Protein AF-A0A7T6Z058-F1 (afdb_monomer)

Sequence (99 aa):
MYSFRADQPTGNMCGYFMKYVAPGDPDLYAEYVQCLPVGHPLKLAEKTDDMPNCTECGRPFARKSNSQKYCTTCKYEVRRKQKAENERKRRTNTMDTPK

Secondary structure (DSSP, 8-state):
-----TT--SSS--HHIIIIITTT-HHHHHHHHHTSPTT-TTS--------PBPTTT--B---SSTT--S-HHHHHHHHHHHHHHHHHHHHHHTTSS--

Radius of gyration: 25.53 Å; Cα contacts (8 Å, |Δi|>4): 48; chains: 1; bounding box: 48×36×70 Å

Solvent-accessible surface area (backbone atoms only — not comparable to full-atom values): 6334 Å² total; per-residue (Å²): 136,86,79,77,66,89,84,62,68,90,61,100,64,60,66,62,46,64,73,60,45,35,80,75,34,61,65,61,39,50,56,54,41,67,75,48,60,93,81,33,85,83,37,62,67,76,80,70,80,75,54,47,55,14,80,88,78,59,48,68,38,87,67,92,46,94,84,58,56,53,41,75,70,58,41,53,53,53,51,50,52,52,50,53,51,51,53,50,52,52,60,54,56,62,72,74,57,86,128

Foldseek 3Di:
DDPPPPPDDPPDDDPCCVPPVCVVDVPVVVVVLVPDDDVDVSVPDPPPQPQAAAPPPRHGHRDPDPPDRHDPVVVVVVVVVVVVVVVVVVVVVVVVDDD

Organism: NCBI:txid2743000

Mean predicted aligned error: 14.32 Å

Structure (mmCIF, N/CA/C/O backbone):
data_AF-A0A7T6Z058-F1
#
_entry.id   AF-A0A7T6Z058-F1
#
loop_
_atom_site.group_PDB
_atom_site.id
_atom_site.type_symbol
_atom_site.label_atom_id
_atom_site.label_alt_id
_atom_site.label_comp_id
_atom_site.label_asym_id
_atom_site.label_entity_id
_atom_site.label_seq_id
_atom_site.pdbx_PDB_ins_code
_atom_site.Cartn_x
_atom_site.Cartn_y
_atom_site.Cartn_z
_atom_site.occupancy
_atom_site.B_iso_or_equiv
_atom_site.auth_seq_id
_atom_site.auth_comp_id
_atom_site.auth_asym_id
_atom_site.auth_atom_id
_atom_site.pdbx_PDB_model_num
ATOM 1 N N . MET A 1 1 ? 23.845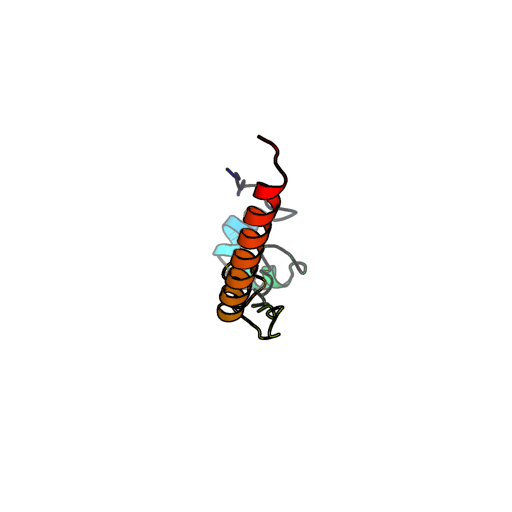 9.038 5.971 1.00 38.38 1 MET A N 1
ATOM 2 C CA . MET A 1 1 ? 24.434 9.298 4.643 1.00 38.38 1 MET A CA 1
ATOM 3 C C . MET A 1 1 ? 24.993 7.964 4.158 1.00 38.38 1 MET A C 1
ATOM 5 O O . MET A 1 1 ? 26.075 7.581 4.573 1.00 38.38 1 MET A O 1
ATOM 9 N N . TYR A 1 2 ? 24.178 7.161 3.468 1.00 36.69 2 TYR A N 1
ATOM 10 C CA . TYR A 1 2 ? 24.591 5.825 3.023 1.00 36.69 2 TYR A CA 1
ATOM 11 C C . TYR A 1 2 ? 25.449 5.986 1.769 1.00 36.69 2 TYR A C 1
ATOM 13 O O . TYR A 1 2 ? 24.926 6.242 0.687 1.00 36.69 2 TYR A O 1
ATOM 21 N N . SER A 1 3 ? 26.767 5.892 1.932 1.00 38.28 3 SER A N 1
ATOM 22 C CA . SER A 1 3 ? 27.702 5.811 0.814 1.00 38.28 3 SER A CA 1
ATOM 23 C C . SER A 1 3 ? 27.543 4.445 0.152 1.00 38.28 3 SER A C 1
ATOM 25 O O . SER A 1 3 ? 28.180 3.473 0.554 1.00 38.28 3 SER A O 1
ATOM 27 N N . PHE A 1 4 ? 26.667 4.365 -0.849 1.00 41.12 4 PHE A N 1
ATOM 28 C CA . PHE A 1 4 ? 26.677 3.272 -1.813 1.00 41.12 4 PHE A CA 1
ATOM 29 C C . PHE A 1 4 ? 27.999 3.360 -2.575 1.00 41.12 4 PHE A C 1
ATOM 31 O O . PHE A 1 4 ? 28.148 4.159 -3.496 1.00 41.12 4 PHE A O 1
ATOM 38 N N . ARG A 1 5 ? 28.993 2.584 -2.141 1.00 43.88 5 ARG A N 1
ATOM 39 C CA . ARG A 1 5 ? 30.207 2.355 -2.922 1.00 43.88 5 ARG A CA 1
ATOM 40 C C . ARG A 1 5 ? 29.790 1.582 -4.169 1.00 43.88 5 ARG A C 1
ATOM 42 O O . ARG A 1 5 ? 29.657 0.365 -4.121 1.00 43.88 5 ARG A O 1
ATOM 49 N N . ALA A 1 6 ? 29.557 2.303 -5.260 1.00 46.62 6 ALA A N 1
ATOM 50 C CA . ALA A 1 6 ? 29.241 1.745 -6.573 1.00 46.62 6 ALA A CA 1
ATOM 51 C C . ALA A 1 6 ? 30.414 0.949 -7.194 1.00 46.62 6 ALA A C 1
ATOM 53 O O . ALA A 1 6 ? 30.275 0.417 -8.289 1.00 46.62 6 ALA A O 1
ATOM 54 N N . ASP A 1 7 ? 31.542 0.829 -6.482 1.00 51.59 7 ASP A N 1
ATOM 55 C CA . ASP A 1 7 ? 32.793 0.260 -6.992 1.00 51.59 7 ASP A CA 1
ATOM 56 C C . ASP A 1 7 ? 33.066 -1.182 -6.530 1.00 51.59 7 ASP A C 1
ATOM 58 O O . ASP A 1 7 ? 34.091 -1.759 -6.887 1.00 51.59 7 ASP A O 1
ATOM 62 N N . GLN A 1 8 ? 32.187 -1.785 -5.723 1.00 49.69 8 GLN A N 1
ATOM 63 C CA . GLN A 1 8 ? 32.327 -3.186 -5.313 1.00 49.69 8 GLN A CA 1
ATOM 64 C C . GLN A 1 8 ? 31.102 -3.984 -5.759 1.00 49.69 8 GLN A C 1
ATOM 66 O O . GLN A 1 8 ? 30.064 -3.921 -5.092 1.00 49.69 8 GLN A O 1
ATOM 71 N N . PRO A 1 9 ? 31.185 -4.740 -6.870 1.00 52.66 9 PRO A N 1
ATOM 72 C CA . PRO A 1 9 ? 30.154 -5.716 -7.166 1.00 52.66 9 PRO A CA 1
ATOM 73 C C . PRO A 1 9 ? 30.078 -6.715 -6.008 1.00 52.66 9 PRO A C 1
ATOM 75 O O . PRO A 1 9 ? 31.083 -7.250 -5.540 1.00 52.66 9 PRO A O 1
ATOM 78 N N . THR A 1 10 ? 28.869 -6.927 -5.507 1.00 50.03 10 THR A N 1
ATOM 79 C CA . THR A 1 10 ? 28.578 -7.936 -4.495 1.00 50.03 10 THR A CA 1
ATOM 80 C C . THR A 1 10 ? 28.744 -9.319 -5.135 1.00 50.03 10 THR A C 1
ATOM 82 O O . THR A 1 10 ? 27.892 -9.771 -5.888 1.00 50.03 10 THR A O 1
ATOM 85 N N . GLY A 1 11 ? 29.874 -9.984 -4.873 1.00 55.50 11 GLY A N 1
ATOM 86 C CA . GLY A 1 11 ? 30.206 -11.285 -5.473 1.00 55.50 11 GLY A CA 1
ATOM 87 C C . GLY A 1 11 ? 30.862 -11.185 -6.860 1.00 55.50 11 GLY A C 1
ATOM 88 O O . GLY A 1 11 ? 31.004 -10.096 -7.405 1.00 55.50 11 GLY A O 1
ATOM 89 N N . ASN A 1 12 ? 31.309 -12.331 -7.391 1.00 63.50 12 ASN A N 1
ATOM 90 C CA . ASN A 1 12 ? 32.174 -12.546 -8.571 1.00 63.50 12 ASN A CA 1
ATOM 91 C C . ASN A 1 12 ? 31.675 -11.951 -9.913 1.00 63.50 12 ASN A C 1
ATOM 93 O O . ASN A 1 12 ? 31.516 -12.672 -10.897 1.00 63.50 12 ASN A O 1
ATOM 97 N N . MET A 1 13 ? 31.443 -10.646 -10.000 1.00 66.44 13 MET A N 1
ATOM 98 C CA . MET A 1 13 ? 31.085 -9.979 -11.250 1.00 66.44 13 MET A CA 1
ATOM 99 C C . MET A 1 13 ? 32.357 -9.459 -11.915 1.00 66.44 13 MET A C 1
ATOM 101 O O . MET A 1 13 ? 33.115 -8.682 -11.332 1.00 66.44 13 MET A O 1
ATOM 105 N N . CYS A 1 14 ? 32.595 -9.871 -13.156 1.00 76.06 14 CYS A N 1
ATOM 106 C CA . CYS A 1 14 ? 33.722 -9.380 -13.936 1.00 76.06 14 CYS A CA 1
ATOM 107 C C . CYS A 1 14 ? 33.495 -7.908 -14.321 1.00 76.06 14 CYS A C 1
ATOM 109 O O . CYS A 1 14 ? 32.615 -7.594 -15.123 1.00 76.06 14 CYS A O 1
ATOM 111 N N . GLY A 1 15 ? 34.304 -6.993 -13.779 1.00 79.12 15 GLY A N 1
ATOM 112 C CA . GLY A 1 15 ? 34.187 -5.557 -14.069 1.00 79.12 15 GLY A CA 1
ATOM 113 C C . GLY A 1 15 ? 34.382 -5.211 -15.551 1.00 79.12 15 GLY A C 1
ATOM 114 O O . GLY A 1 15 ? 33.753 -4.283 -16.055 1.00 79.12 15 GLY A O 1
ATOM 115 N N . TYR A 1 16 ? 35.196 -5.991 -16.273 1.00 83.31 16 TYR A N 1
ATOM 116 C CA . TYR A 1 16 ? 35.368 -5.837 -17.720 1.00 83.31 16 TYR A CA 1
ATOM 117 C C . TYR A 1 16 ? 34.067 -6.123 -18.481 1.00 83.31 16 TYR A C 1
ATOM 119 O O . TYR A 1 16 ? 33.662 -5.322 -19.323 1.00 83.31 16 TYR A O 1
ATOM 127 N N . PHE A 1 17 ? 33.381 -7.217 -18.135 1.00 84.75 17 PHE A N 1
ATOM 128 C CA . PHE A 1 17 ? 32.110 -7.597 -18.751 1.00 84.75 17 PHE A CA 1
ATOM 129 C C . PHE A 1 17 ? 31.066 -6.484 -18.602 1.00 84.75 17 PHE A C 1
ATOM 131 O O . PHE A 1 17 ? 30.493 -6.042 -19.593 1.00 84.75 17 PHE A O 1
ATOM 138 N N . MET A 1 18 ? 30.896 -5.950 -17.390 1.00 83.25 18 MET A N 1
ATOM 139 C CA . MET A 1 18 ? 29.907 -4.897 -17.129 1.00 83.25 18 MET A CA 1
ATOM 140 C C . MET A 1 18 ? 30.225 -3.566 -17.818 1.00 83.25 18 MET A C 1
ATOM 142 O O . MET A 1 18 ? 29.311 -2.859 -18.232 1.00 83.25 18 MET A O 1
ATOM 146 N N . LYS A 1 19 ? 31.508 -3.209 -17.944 1.00 83.88 19 LYS A N 1
ATOM 147 C CA . LYS A 1 19 ? 31.914 -1.908 -18.491 1.00 83.88 19 LYS A CA 1
ATOM 148 C C . LYS A 1 19 ? 32.007 -1.885 -20.016 1.00 83.88 19 LYS A C 1
ATOM 150 O O . LYS A 1 19 ? 31.754 -0.839 -20.606 1.00 83.88 19 LYS A O 1
ATOM 155 N N . TYR A 1 20 ? 32.394 -2.996 -20.640 1.00 86.19 20 TYR A N 1
ATOM 156 C CA . TYR A 1 20 ? 32.741 -3.022 -22.065 1.00 86.19 20 TYR A CA 1
ATOM 157 C C . TYR A 1 20 ? 31.887 -3.977 -22.897 1.00 86.19 20 TYR A C 1
ATOM 159 O O . TYR A 1 20 ? 31.640 -3.683 -24.061 1.00 86.19 20 TYR A O 1
ATOM 167 N N . VAL A 1 21 ? 31.429 -5.094 -22.326 1.00 86.31 21 VAL A N 1
ATOM 168 C CA . VAL A 1 21 ? 30.708 -6.132 -23.081 1.00 86.31 21 VAL A CA 1
ATOM 169 C C . VAL A 1 21 ? 29.198 -5.916 -22.994 1.00 86.31 21 VAL A C 1
ATOM 171 O O . VAL A 1 21 ? 28.534 -5.852 -24.021 1.00 86.31 21 VAL A O 1
ATOM 174 N N . ALA A 1 22 ? 28.665 -5.705 -21.789 1.00 82.19 22 ALA A N 1
ATOM 175 C CA . ALA A 1 22 ? 27.230 -5.519 -21.569 1.00 82.19 22 ALA A CA 1
ATOM 176 C C . ALA A 1 22 ? 26.608 -4.335 -22.350 1.00 82.19 22 ALA A C 1
ATOM 178 O O . ALA A 1 22 ? 25.501 -4.493 -22.854 1.00 82.19 22 ALA A O 1
ATOM 179 N N . PRO A 1 23 ? 27.272 -3.169 -22.517 1.00 81.44 23 PRO A N 1
ATOM 180 C CA . PRO A 1 23 ? 26.727 -2.089 -23.348 1.00 81.44 23 PRO A CA 1
ATOM 181 C C . PRO A 1 23 ? 26.803 -2.363 -24.856 1.00 81.44 23 PRO A C 1
ATOM 183 O O . PRO A 1 23 ? 26.060 -1.751 -25.618 1.00 81.44 23 PRO A O 1
ATOM 186 N N . GLY A 1 24 ? 27.736 -3.218 -25.287 1.00 86.81 24 GLY A N 1
ATOM 187 C CA . GLY A 1 24 ? 27.947 -3.550 -26.697 1.00 86.81 24 GLY A CA 1
ATOM 188 C C . GLY A 1 24 ? 26.982 -4.613 -27.217 1.00 86.81 24 GLY A C 1
ATOM 189 O O . GLY A 1 24 ? 26.706 -4.636 -28.412 1.00 86.81 24 GLY A O 1
ATOM 190 N N . ASP A 1 25 ? 26.457 -5.450 -26.321 1.00 85.25 25 ASP A N 1
ATOM 191 C CA . ASP A 1 25 ? 25.515 -6.518 -26.644 1.00 85.25 25 ASP A CA 1
ATOM 192 C C . ASP A 1 25 ? 24.403 -6.605 -25.576 1.00 85.25 25 ASP A C 1
ATOM 194 O O . ASP A 1 25 ? 24.566 -7.251 -24.530 1.00 85.25 25 ASP A O 1
ATOM 198 N N . PRO A 1 26 ? 23.275 -5.908 -25.804 1.00 82.19 26 PRO A N 1
ATOM 199 C CA . PRO A 1 26 ? 22.145 -5.899 -24.880 1.00 82.19 26 PRO A CA 1
ATOM 200 C C . PRO A 1 26 ? 21.471 -7.266 -24.719 1.00 82.19 26 PRO A C 1
ATOM 202 O O . PRO A 1 26 ? 20.958 -7.562 -23.636 1.00 82.19 26 PRO A O 1
ATOM 205 N N . ASP A 1 27 ? 21.481 -8.094 -25.765 1.00 86.06 27 ASP A N 1
ATOM 206 C CA . ASP A 1 27 ? 20.842 -9.411 -25.760 1.00 86.06 27 ASP A CA 1
ATOM 207 C C . ASP A 1 27 ? 21.648 -10.379 -24.886 1.00 86.06 27 ASP A C 1
ATOM 209 O O . ASP A 1 27 ? 21.092 -11.034 -23.999 1.00 86.06 27 ASP A O 1
ATOM 213 N N . LEU A 1 28 ? 22.980 -10.356 -25.016 1.00 84.69 28 LEU A N 1
ATOM 214 C CA . LEU A 1 28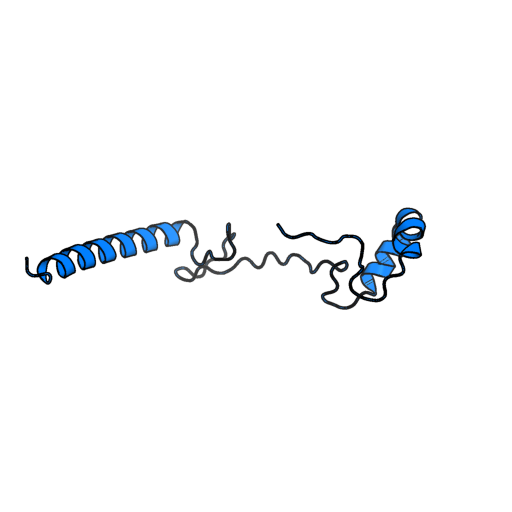 ? 23.889 -11.095 -24.138 1.00 84.69 28 LEU A CA 1
ATOM 215 C C . LEU A 1 28 ? 23.724 -10.687 -22.665 1.00 84.69 28 LEU A C 1
ATOM 217 O O . LEU A 1 28 ? 23.761 -11.533 -21.769 1.00 84.69 28 LEU A O 1
ATOM 221 N N . TYR A 1 29 ? 23.531 -9.394 -22.388 1.00 83.19 29 TYR A N 1
ATOM 222 C CA . TYR A 1 29 ? 23.264 -8.919 -21.029 1.00 83.19 29 TYR A CA 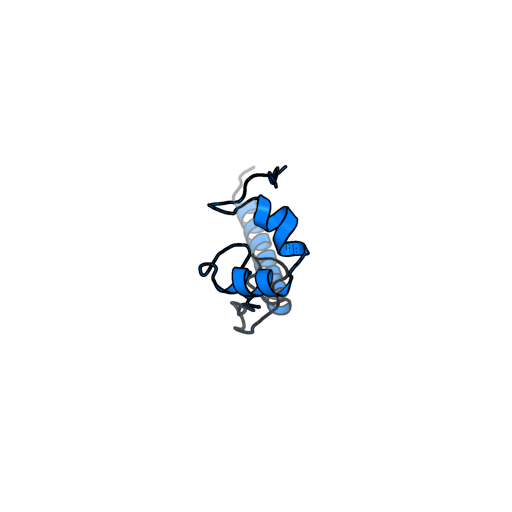1
ATOM 223 C C . TYR A 1 29 ? 21.918 -9.434 -20.492 1.00 83.19 29 TYR A C 1
ATOM 225 O O . TYR A 1 29 ? 21.830 -9.814 -19.321 1.00 83.19 29 TYR A O 1
ATOM 233 N N . ALA A 1 30 ? 20.879 -9.496 -21.328 1.00 83.69 30 ALA A N 1
ATOM 234 C CA . ALA A 1 30 ? 19.574 -10.025 -20.939 1.00 83.69 30 ALA A CA 1
ATOM 235 C C . ALA A 1 30 ? 19.633 -11.525 -20.602 1.00 83.69 30 ALA A C 1
ATOM 237 O O . ALA A 1 30 ? 19.119 -11.932 -19.556 1.00 83.69 30 ALA A O 1
ATOM 238 N N . GLU A 1 31 ? 20.300 -12.336 -21.428 1.00 83.69 31 GLU A N 1
ATOM 239 C CA . GLU A 1 31 ? 20.547 -13.760 -21.151 1.00 83.69 31 GLU A CA 1
ATOM 240 C C . GLU A 1 31 ? 21.349 -13.949 -19.859 1.00 83.69 31 GLU A C 1
ATOM 242 O O . GLU A 1 31 ? 20.972 -14.733 -18.983 1.00 83.69 31 GLU A O 1
ATOM 247 N N . TYR A 1 32 ? 22.414 -13.162 -19.690 1.00 82.38 32 TYR A N 1
ATOM 248 C CA . TYR A 1 32 ? 23.231 -13.169 -18.483 1.00 82.38 32 TYR A CA 1
ATOM 249 C C . TYR A 1 32 ? 22.391 -12.924 -17.221 1.00 82.38 32 TYR A C 1
ATOM 251 O O . TYR A 1 32 ? 22.528 -13.654 -16.238 1.00 82.38 32 TYR A O 1
ATOM 259 N N . VAL A 1 33 ? 21.477 -11.946 -17.247 1.00 82.25 33 VAL A N 1
ATOM 260 C CA . VAL A 1 33 ? 20.580 -11.643 -16.119 1.00 82.25 33 VAL A CA 1
ATOM 261 C C . VAL A 1 33 ? 19.616 -12.797 -15.811 1.00 82.25 33 VAL A C 1
ATOM 263 O O . VAL A 1 33 ? 19.312 -13.042 -14.640 1.00 82.25 33 VAL A O 1
ATOM 266 N N . GLN A 1 34 ? 19.169 -13.555 -16.816 1.00 80.56 34 GLN A N 1
ATOM 267 C CA . GLN A 1 34 ? 18.279 -14.706 -16.622 1.00 80.56 34 GLN A CA 1
ATOM 268 C C . GLN A 1 34 ? 18.968 -15.868 -15.898 1.00 80.56 34 GLN A C 1
ATOM 270 O O . GLN A 1 34 ? 18.339 -16.516 -15.055 1.00 80.56 34 GLN A O 1
ATOM 275 N N . CYS A 1 35 ? 20.257 -16.098 -16.151 1.00 79.06 35 CYS A N 1
ATOM 276 C CA . CYS A 1 35 ? 21.039 -17.142 -15.485 1.00 79.06 35 CYS A CA 1
ATOM 277 C C . CYS A 1 35 ? 21.394 -16.823 -14.020 1.00 79.06 35 CYS A C 1
ATOM 279 O O . CYS A 1 35 ? 21.868 -17.706 -13.304 1.00 79.06 35 CYS A O 1
ATOM 281 N N . LEU A 1 36 ? 21.167 -15.593 -13.541 1.00 76.38 36 LEU A N 1
ATOM 282 C CA . LEU A 1 36 ? 21.488 -15.215 -12.162 1.00 76.38 36 LEU A CA 1
ATOM 283 C C . LEU A 1 36 ? 20.583 -15.943 -11.141 1.00 76.38 36 LEU A C 1
ATOM 285 O O . LEU A 1 36 ? 19.419 -16.247 -11.440 1.00 76.38 36 LEU A O 1
ATOM 289 N N . PRO A 1 37 ? 21.073 -16.211 -9.915 1.00 71.56 37 PRO A N 1
ATOM 290 C CA . PRO A 1 37 ? 20.274 -16.843 -8.867 1.00 71.56 37 PRO A CA 1
ATOM 291 C C . PRO A 1 37 ? 19.001 -16.057 -8.528 1.00 71.56 37 PRO A C 1
ATOM 293 O O . PRO A 1 37 ? 18.947 -14.832 -8.663 1.00 71.56 37 PRO A O 1
ATOM 296 N N . VAL A 1 38 ? 17.973 -16.757 -8.042 1.00 69.81 38 VAL A N 1
ATOM 297 C CA . VAL A 1 38 ? 16.751 -16.116 -7.532 1.00 69.81 38 VAL A CA 1
ATOM 298 C C . VAL A 1 38 ? 17.119 -15.232 -6.335 1.00 69.81 38 VAL A C 1
ATOM 300 O O . VAL A 1 38 ? 17.778 -15.690 -5.404 1.00 69.81 38 VAL A O 1
ATOM 303 N N . GLY A 1 39 ? 16.724 -13.957 -6.381 1.00 66.00 39 GLY A N 1
ATOM 304 C CA . GLY A 1 39 ? 17.105 -12.950 -5.383 1.00 66.00 39 GLY A CA 1
ATOM 305 C C . GLY A 1 39 ? 18.391 -12.177 -5.703 1.00 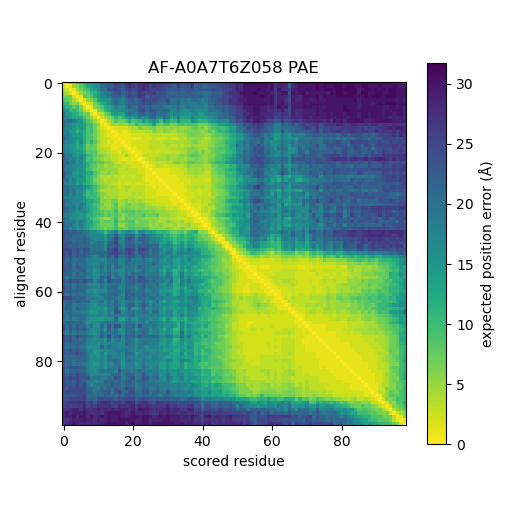66.00 39 GLY A C 1
ATOM 306 O O . GLY A 1 39 ? 18.811 -11.350 -4.895 1.00 66.00 39 GLY A O 1
ATOM 307 N N . HIS A 1 40 ? 19.018 -12.401 -6.866 1.00 72.69 40 HIS A N 1
ATOM 308 C CA . HIS A 1 40 ? 20.152 -11.590 -7.304 1.00 72.69 40 HIS A CA 1
ATOM 309 C C . HIS A 1 40 ? 19.715 -10.135 -7.586 1.00 72.69 40 HIS A C 1
ATOM 311 O O . HIS A 1 40 ? 18.732 -9.941 -8.297 1.00 72.69 40 HIS A O 1
ATOM 317 N N . PRO A 1 41 ? 20.451 -9.099 -7.133 1.00 70.56 41 PRO A N 1
ATOM 318 C CA . PRO A 1 41 ? 20.043 -7.694 -7.277 1.00 70.56 41 PRO A CA 1
ATOM 319 C C . PRO A 1 41 ? 19.712 -7.246 -8.710 1.00 70.56 41 PRO A C 1
ATOM 321 O O . PRO A 1 41 ? 18.810 -6.438 -8.908 1.00 70.56 41 PRO A O 1
ATOM 324 N N . LEU A 1 42 ? 20.437 -7.771 -9.707 1.00 75.31 42 LEU A N 1
ATOM 325 C CA . LEU A 1 42 ? 20.189 -7.496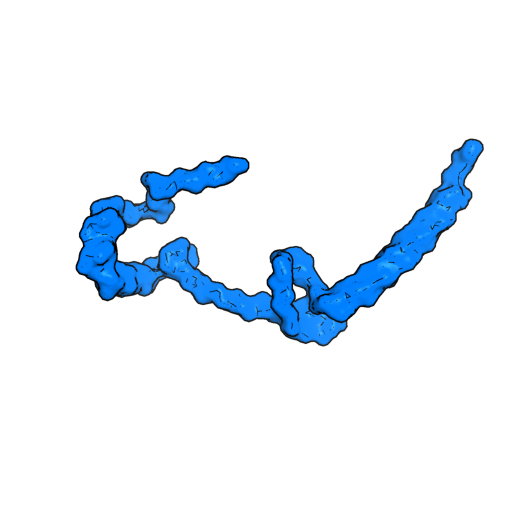 -11.134 1.00 75.31 42 LEU A CA 1
ATOM 326 C C . LEU A 1 42 ? 19.017 -8.291 -11.719 1.00 75.31 42 LEU A C 1
ATOM 328 O O . LEU A 1 42 ? 18.403 -7.855 -12.688 1.00 75.31 42 LEU A O 1
ATOM 332 N N . LYS A 1 43 ? 18.688 -9.440 -11.128 1.00 70.94 43 LYS A N 1
ATOM 333 C CA . LYS A 1 43 ? 17.502 -10.220 -11.469 1.00 70.94 43 LYS A CA 1
ATOM 334 C C . LYS A 1 43 ? 16.381 -9.679 -10.600 1.00 70.94 43 LYS A C 1
ATOM 336 O O . LYS A 1 43 ? 15.984 -10.311 -9.624 1.00 70.94 43 LYS A O 1
ATOM 341 N N . LEU A 1 44 ? 16.006 -8.429 -10.890 1.00 61.19 44 LEU A N 1
ATOM 342 C CA . LEU A 1 44 ? 15.015 -7.666 -10.146 1.00 61.19 44 LEU A CA 1
ATOM 343 C C . LEU A 1 44 ? 13.816 -8.581 -9.932 1.00 61.19 44 LEU A C 1
ATOM 345 O O . LEU A 1 44 ? 13.124 -8.916 -10.892 1.00 61.19 44 LEU A O 1
ATOM 349 N N . ALA A 1 45 ? 13.643 -9.023 -8.682 1.00 54.47 45 ALA A N 1
ATOM 350 C CA . ALA A 1 45 ? 12.435 -9.689 -8.250 1.00 54.47 45 ALA A CA 1
ATOM 351 C C . ALA A 1 45 ? 11.301 -8.844 -8.805 1.00 54.47 45 ALA A C 1
ATOM 353 O O . ALA A 1 45 ? 11.294 -7.626 -8.576 1.00 54.47 45 ALA A O 1
ATOM 354 N N . GLU A 1 46 ? 10.442 -9.472 -9.612 1.00 55.59 46 GLU A N 1
ATOM 355 C CA . GLU A 1 46 ? 9.169 -8.900 -10.014 1.00 55.59 46 GLU A CA 1
ATOM 356 C C . GLU A 1 46 ? 8.683 -8.110 -8.808 1.00 55.59 46 GLU A C 1
ATOM 358 O O . GLU A 1 46 ? 8.606 -8.666 -7.708 1.00 55.59 46 GLU A O 1
ATOM 363 N N . LYS A 1 47 ? 8.534 -6.787 -8.952 1.00 53.25 47 LYS A N 1
ATOM 364 C CA . LYS A 1 47 ? 7.895 -5.993 -7.910 1.00 53.25 47 LYS A CA 1
ATOM 365 C C . LYS A 1 47 ? 6.483 -6.533 -7.883 1.00 53.25 47 LYS A C 1
ATOM 367 O O . LYS A 1 47 ? 5.629 -6.063 -8.626 1.00 53.25 47 LYS A O 1
ATOM 372 N N . THR A 1 48 ? 6.286 -7.595 -7.119 1.00 51.19 48 THR A N 1
ATOM 373 C CA . THR A 1 48 ? 4.988 -8.106 -6.793 1.00 51.19 48 THR A CA 1
ATOM 374 C C . THR A 1 48 ? 4.349 -6.922 -6.112 1.00 51.19 48 THR A C 1
ATOM 376 O O . THR A 1 48 ? 4.793 -6.442 -5.064 1.00 51.19 48 THR A O 1
ATOM 379 N N . ASP A 1 49 ? 3.377 -6.343 -6.807 1.00 60.28 49 ASP A N 1
ATOM 380 C CA . ASP A 1 49 ? 2.407 -5.441 -6.228 1.00 60.28 49 ASP A CA 1
ATOM 381 C C . ASP A 1 49 ? 1.622 -6.270 -5.204 1.00 60.28 49 ASP A C 1
ATOM 383 O O . ASP A 1 49 ? 0.461 -6.618 -5.408 1.00 60.28 49 ASP A O 1
ATOM 387 N N . ASP A 1 50 ? 2.292 -6.649 -4.110 1.00 67.94 50 ASP A N 1
ATOM 388 C CA . ASP A 1 50 ? 1.753 -7.372 -2.974 1.00 67.94 50 ASP A CA 1
ATOM 389 C C . ASP A 1 50 ? 0.871 -6.384 -2.235 1.00 67.94 50 ASP A C 1
ATOM 391 O O . ASP A 1 50 ? 1.229 -5.776 -1.219 1.00 67.94 50 ASP A O 1
ATOM 395 N N . MET A 1 51 ? -0.286 -6.156 -2.841 1.00 78.00 51 MET A N 1
ATOM 396 C CA . MET A 1 51 ? -1.314 -5.280 -2.355 1.00 78.00 51 MET A CA 1
ATOM 397 C C . MET A 1 51 ? -1.821 -5.911 -1.065 1.00 78.00 51 MET A C 1
ATOM 399 O O . MET A 1 51 ? -2.507 -6.933 -1.104 1.00 78.00 51 MET A O 1
ATOM 403 N N . PRO A 1 52 ? -1.468 -5.371 0.106 1.00 84.88 52 PRO A N 1
ATOM 404 C CA . PRO A 1 52 ? -1.890 -5.989 1.343 1.00 84.88 52 PRO A CA 1
ATOM 405 C C . PRO A 1 52 ? -3.388 -5.865 1.551 1.00 84.88 52 PRO A C 1
ATOM 407 O O . PRO A 1 52 ? -4.028 -4.895 1.138 1.00 84.88 52 PRO A O 1
ATOM 410 N N . ASN A 1 53 ? -3.912 -6.774 2.355 1.00 91.25 53 ASN A N 1
ATOM 411 C CA . ASN A 1 53 ? -5.284 -6.689 2.811 1.00 91.25 53 ASN A CA 1
ATOM 412 C C . ASN A 1 53 ? -5.368 -5.779 4.043 1.00 91.25 53 ASN A C 1
ATOM 414 O O . ASN A 1 53 ? -4.513 -5.807 4.933 1.00 91.25 53 ASN A O 1
ATOM 418 N N . CYS A 1 54 ? -6.403 -4.943 4.099 1.00 93.00 54 CYS A N 1
ATOM 419 C CA . CYS A 1 54 ? -6.697 -4.132 5.272 1.00 93.00 54 CYS A CA 1
ATOM 420 C C . CYS A 1 54 ? -7.094 -5.026 6.449 1.00 93.00 54 CYS A C 1
ATOM 422 O O . CYS A 1 54 ? -7.951 -5.889 6.303 1.00 93.00 54 CYS A O 1
ATOM 424 N N . THR A 1 55 ? -6.547 -4.774 7.637 1.00 93.19 55 THR A N 1
ATOM 425 C CA . THR A 1 55 ? -6.849 -5.589 8.827 1.00 93.19 55 THR A CA 1
ATOM 426 C C . THR A 1 55 ? -8.281 -5.437 9.355 1.00 93.19 55 THR A C 1
ATOM 428 O O . THR A 1 55 ? -8.744 -6.318 10.063 1.00 93.19 55 THR A O 1
ATOM 431 N N . GLU A 1 56 ? -8.982 -4.345 9.027 1.00 93.38 56 GLU A N 1
ATOM 432 C CA . GLU A 1 56 ? -10.371 -4.110 9.469 1.00 93.38 56 GLU A CA 1
ATOM 433 C C . GLU A 1 56 ? -11.390 -4.689 8.484 1.00 93.38 56 GLU A C 1
ATOM 435 O O . GLU A 1 56 ? -12.322 -5.377 8.880 1.00 93.38 56 GLU A O 1
ATOM 440 N N . CYS A 1 57 ? -11.227 -4.402 7.187 1.00 93.25 57 CYS A N 1
ATOM 441 C CA . CYS A 1 57 ? -12.219 -4.755 6.168 1.00 93.25 57 CYS A CA 1
ATOM 442 C C . CYS A 1 57 ? -11.768 -5.851 5.195 1.00 93.25 57 CYS A C 1
ATOM 444 O O . CYS A 1 57 ? -12.525 -6.205 4.295 1.00 93.25 57 CYS A O 1
ATOM 446 N N . GLY A 1 58 ? -10.532 -6.344 5.309 1.00 91.12 58 GLY A N 1
ATOM 447 C CA . GLY A 1 58 ? -9.976 -7.406 4.465 1.00 91.12 58 GLY A CA 1
ATOM 448 C C . GLY A 1 58 ? -9.677 -7.007 3.017 1.00 91.12 58 GLY A C 1
ATOM 449 O O . GLY A 1 58 ? -9.106 -7.801 2.279 1.00 91.12 58 GLY A O 1
ATOM 450 N N . ARG A 1 59 ? -10.034 -5.790 2.586 1.00 90.12 59 ARG A N 1
ATOM 451 C CA . ARG A 1 59 ? -9.878 -5.363 1.187 1.00 90.12 59 ARG A CA 1
ATOM 452 C C . ARG A 1 59 ? -8.412 -5.080 0.840 1.00 90.12 59 ARG A C 1
ATOM 454 O O . ARG A 1 59 ? -7.748 -4.415 1.645 1.00 90.12 59 ARG A O 1
ATOM 461 N N . PRO A 1 60 ? -7.927 -5.505 -0.340 1.00 89.75 60 PRO A N 1
ATOM 462 C CA . PRO A 1 60 ? -6.600 -5.137 -0.814 1.00 89.75 60 PRO A CA 1
ATOM 463 C C . PRO A 1 60 ? -6.518 -3.620 -1.039 1.00 89.75 60 PRO A C 1
ATOM 465 O O . PRO A 1 60 ? -7.476 -3.005 -1.51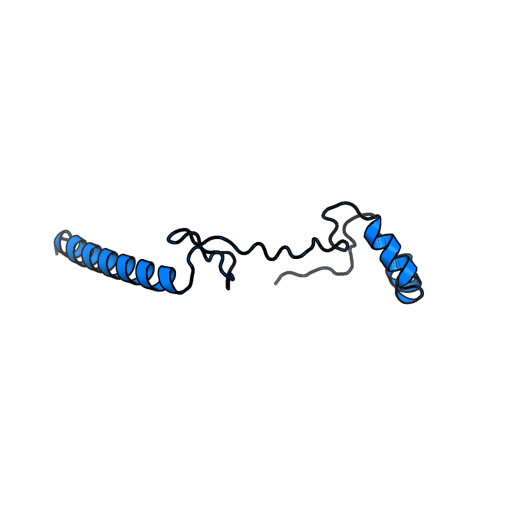5 1.00 89.75 60 PRO A O 1
ATOM 468 N N . PHE A 1 61 ? -5.402 -2.989 -0.670 1.00 88.62 61 PHE A N 1
ATOM 469 C CA . PHE A 1 61 ? -5.208 -1.547 -0.860 1.00 88.62 61 PHE A CA 1
ATOM 470 C C . PHE A 1 61 ? -3.753 -1.165 -1.153 1.00 88.62 61 PHE A C 1
ATOM 472 O O . PHE A 1 61 ? -2.825 -1.755 -0.609 1.00 88.62 61 PHE A O 1
ATOM 479 N N . ALA A 1 62 ? -3.553 -0.094 -1.928 1.00 87.12 62 ALA A N 1
ATOM 480 C CA . ALA A 1 62 ? -2.223 0.457 -2.198 1.00 87.12 62 ALA A CA 1
ATOM 481 C C . ALA A 1 62 ? -1.609 1.088 -0.944 1.00 87.12 62 ALA A C 1
ATOM 483 O O . ALA A 1 62 ? -2.100 2.103 -0.430 1.00 87.12 62 ALA A O 1
ATOM 484 N N . ARG A 1 63 ? -0.518 0.487 -0.443 1.00 84.88 63 ARG A N 1
ATOM 485 C CA . ARG A 1 63 ? 0.288 1.070 0.637 1.00 84.88 63 ARG A CA 1
ATOM 486 C C . ARG A 1 63 ? 0.961 2.338 0.117 1.00 84.88 63 ARG A C 1
ATOM 488 O O . ARG A 1 63 ? 1.708 2.287 -0.849 1.00 84.88 63 ARG A O 1
ATOM 495 N N . LYS A 1 64 ? 0.767 3.467 0.807 1.00 85.62 64 LYS A N 1
ATOM 496 C CA . LYS A 1 64 ? 1.626 4.653 0.620 1.00 85.62 64 LYS A CA 1
ATOM 497 C C . LYS A 1 64 ? 2.930 4.546 1.415 1.00 85.62 64 LYS A C 1
ATOM 499 O O . LYS A 1 64 ? 3.896 5.233 1.111 1.00 85.62 64 LYS A O 1
ATOM 504 N N . SER A 1 65 ? 2.941 3.715 2.459 1.00 84.38 65 SER A N 1
ATOM 505 C CA . SER A 1 65 ? 4.108 3.425 3.290 1.00 84.38 65 SER A CA 1
ATOM 506 C C . SER A 1 65 ? 4.107 1.962 3.726 1.00 84.38 65 SER A C 1
ATOM 508 O O . SER A 1 65 ? 3.047 1.382 3.970 1.00 84.38 65 SER A O 1
ATOM 510 N N . ASN A 1 66 ? 5.293 1.381 3.918 1.00 85.00 66 ASN A N 1
ATOM 511 C CA . ASN A 1 66 ? 5.437 -0.023 4.326 1.00 85.00 66 ASN A CA 1
ATOM 512 C C . ASN A 1 66 ? 4.693 -0.337 5.641 1.00 85.00 66 ASN A C 1
ATOM 514 O O . ASN A 1 66 ? 4.126 -1.415 5.797 1.00 85.00 66 ASN A O 1
ATOM 518 N N . SER A 1 67 ? 4.598 0.632 6.557 1.00 85.06 67 SER A N 1
ATOM 519 C CA . SER A 1 67 ? 3.900 0.507 7.845 1.00 85.06 67 SER A CA 1
ATOM 520 C C . SER A 1 67 ? 2.367 0.607 7.781 1.00 85.06 67 SER A C 1
ATOM 522 O O . SER A 1 67 ? 1.703 0.431 8.805 1.00 85.06 67 SER A O 1
ATOM 524 N N . GLN A 1 68 ? 1.772 0.912 6.623 1.00 89.94 68 GLN A N 1
ATOM 525 C CA . GLN A 1 68 ? 0.329 1.121 6.510 1.00 89.94 68 GLN A CA 1
ATOM 526 C C . GLN A 1 68 ? -0.435 -0.208 6.629 1.00 89.94 68 GLN A C 1
ATOM 528 O O . GLN A 1 68 ? -0.304 -1.072 5.773 1.00 89.94 68 GLN A O 1
ATOM 533 N N . LYS A 1 69 ? -1.253 -0.359 7.680 1.00 91.44 69 LYS A N 1
ATOM 534 C CA . LYS A 1 69 ? -2.064 -1.572 7.949 1.00 91.44 69 LYS A CA 1
ATOM 535 C C . LYS A 1 69 ? -3.534 -1.449 7.527 1.00 91.44 69 LYS A C 1
ATOM 537 O O . LYS A 1 69 ? -4.208 -2.447 7.293 1.00 91.44 69 LYS A O 1
ATOM 542 N N . TYR A 1 70 ? -4.025 -0.215 7.436 1.00 94.38 70 TYR A N 1
ATOM 543 C CA . TYR A 1 70 ? -5.424 0.090 7.153 1.00 94.38 70 TYR A CA 1
ATOM 544 C C . TYR A 1 70 ? -5.572 0.766 5.787 1.00 94.38 70 TYR A C 1
ATOM 546 O O . TYR A 1 70 ? -4.741 1.604 5.409 1.00 94.38 70 TYR A O 1
ATOM 554 N N . CYS A 1 71 ? -6.666 0.465 5.082 1.00 93.38 71 CYS A N 1
ATOM 555 C CA . CYS A 1 71 ? -7.091 1.264 3.938 1.00 93.38 71 CYS A CA 1
ATOM 556 C C . CYS A 1 71 ? -7.460 2.686 4.397 1.00 93.38 71 CYS A C 1
ATOM 558 O O . CYS A 1 71 ? -7.581 2.966 5.594 1.00 93.38 71 CYS A O 1
ATOM 560 N N . THR A 1 72 ? -7.601 3.618 3.457 1.00 91.12 72 THR A N 1
ATOM 561 C CA . THR A 1 72 ? -7.804 5.040 3.772 1.00 91.12 72 THR A CA 1
ATOM 562 C C . THR A 1 72 ? -9.027 5.272 4.654 1.00 91.12 72 THR A C 1
ATOM 564 O O . THR A 1 72 ? -8.914 5.991 5.641 1.00 91.12 72 THR A O 1
ATOM 567 N N . THR A 1 73 ? -10.153 4.622 4.363 1.00 93.56 73 THR A N 1
ATOM 568 C CA . THR A 1 73 ? -11.401 4.746 5.131 1.00 93.56 73 THR A CA 1
ATOM 569 C C . THR A 1 73 ? -11.241 4.217 6.557 1.00 93.56 73 THR A C 1
ATOM 571 O O . THR A 1 73 ? -11.381 4.982 7.512 1.00 93.56 73 THR A O 1
ATOM 574 N N . CYS A 1 74 ? -10.821 2.958 6.716 1.00 95.06 74 CYS A N 1
ATOM 575 C CA . CYS A 1 74 ? -10.607 2.338 8.027 1.00 95.06 74 CYS A CA 1
ATOM 576 C C . CYS A 1 74 ? -9.549 3.083 8.858 1.00 95.06 74 CYS A C 1
ATOM 578 O O . CYS A 1 74 ? -9.691 3.226 10.071 1.00 95.06 74 CYS A O 1
ATOM 580 N N . LYS A 1 75 ? -8.516 3.648 8.217 1.00 94.31 75 LYS A N 1
ATOM 581 C CA . LYS A 1 75 ? -7.508 4.485 8.886 1.00 94.31 75 LYS A CA 1
ATOM 582 C C . LYS A 1 75 ? -8.139 5.692 9.583 1.00 94.31 75 LYS A C 1
ATOM 584 O O . LYS A 1 75 ? -7.729 6.023 10.696 1.00 94.31 75 LYS A O 1
ATOM 589 N N . TYR A 1 76 ? -9.097 6.370 8.947 1.00 94.12 76 TYR A N 1
ATOM 590 C CA . TYR A 1 76 ? -9.761 7.527 9.555 1.00 94.12 76 TYR A CA 1
ATOM 591 C C . TYR A 1 76 ? -10.616 7.125 10.756 1.00 94.12 76 TYR A C 1
ATOM 593 O O . TYR A 1 76 ? -10.559 7.794 11.791 1.00 94.12 76 TYR A O 1
ATOM 601 N N . GLU A 1 77 ? -11.352 6.022 10.653 1.00 94.75 77 GLU A N 1
ATOM 602 C CA . GLU A 1 77 ? -12.203 5.520 11.733 1.00 94.75 77 GLU A CA 1
ATOM 603 C C . GLU A 1 77 ? -11.392 5.085 12.952 1.00 94.75 77 GLU A C 1
ATOM 605 O O . GLU A 1 77 ? -11.656 5.544 14.066 1.00 94.75 77 GLU A O 1
ATOM 610 N N . VAL A 1 78 ? -10.355 4.267 12.741 1.00 94.69 78 VAL A N 1
ATOM 611 C CA . VAL A 1 78 ? -9.451 3.817 13.808 1.00 94.69 78 VAL A CA 1
ATOM 612 C C . VAL A 1 78 ? -8.786 5.018 14.474 1.00 94.69 78 VAL A C 1
ATOM 614 O O . VAL A 1 78 ? -8.779 5.118 15.701 1.00 94.69 78 VAL A O 1
ATOM 617 N N . ARG A 1 79 ? -8.308 5.996 13.691 1.00 94.69 79 ARG A N 1
ATOM 618 C CA . ARG A 1 79 ? -7.698 7.215 14.243 1.00 94.69 79 ARG A CA 1
ATOM 619 C C . ARG A 1 79 ? -8.681 8.021 15.093 1.00 94.69 79 ARG A C 1
ATOM 621 O O . ARG A 1 79 ? -8.287 8.560 16.125 1.00 94.69 79 ARG A O 1
ATOM 628 N N . ARG A 1 80 ? -9.952 8.108 14.690 1.00 95.88 80 ARG A N 1
ATOM 629 C CA . ARG A 1 80 ? -10.997 8.794 15.466 1.00 95.88 80 ARG A CA 1
ATOM 630 C C . ARG A 1 80 ? -11.264 8.081 16.793 1.00 95.88 80 ARG A C 1
ATOM 632 O O . ARG A 1 80 ? -11.303 8.750 17.824 1.00 95.88 80 ARG A O 1
ATOM 639 N N . LYS A 1 81 ? -11.394 6.750 16.777 1.00 95.19 81 LYS A N 1
ATOM 640 C CA . LYS A 1 81 ? -11.583 5.925 17.985 1.00 95.19 81 LYS A CA 1
ATOM 641 C C . LYS A 1 81 ? -10.406 6.081 18.953 1.00 95.19 81 LYS A C 1
ATOM 643 O O . LYS A 1 81 ? -10.616 6.424 20.112 1.00 95.19 81 LYS A O 1
ATOM 648 N N . GLN A 1 82 ? -9.176 5.945 18.453 1.00 95.31 82 GLN A N 1
ATOM 649 C CA . GLN A 1 82 ? -7.953 6.107 19.247 1.00 95.31 82 GLN A CA 1
ATOM 650 C C . GLN A 1 82 ? -7.830 7.507 19.853 1.00 95.31 82 GLN A C 1
ATOM 652 O O . GLN A 1 82 ? -7.451 7.641 21.014 1.00 95.31 82 GLN A O 1
ATOM 657 N N . LYS A 1 83 ? -8.175 8.562 19.100 1.00 96.56 83 LYS A N 1
ATOM 658 C CA . LYS A 1 83 ? -8.163 9.933 19.625 1.00 96.56 83 LYS A CA 1
ATOM 659 C C . LYS A 1 83 ? -9.143 10.092 20.790 1.00 96.56 83 LYS A C 1
ATOM 661 O O . LYS A 1 83 ? -8.757 10.626 21.825 1.00 96.56 83 LYS A O 1
ATOM 666 N N . ALA A 1 84 ? -10.370 9.592 20.641 1.00 95.44 84 ALA A N 1
ATOM 667 C CA . ALA A 1 84 ? -11.383 9.659 21.693 1.00 95.44 84 ALA A CA 1
ATOM 668 C C . ALA A 1 84 ? -10.974 8.868 22.947 1.00 95.44 84 ALA A C 1
ATOM 670 O O . ALA A 1 84 ? -11.133 9.353 24.065 1.00 95.44 84 ALA A O 1
ATOM 671 N N . GLU A 1 85 ? -10.415 7.669 22.777 1.00 95.00 85 GLU A N 1
ATOM 672 C CA . GLU A 1 85 ? -9.919 6.857 23.891 1.00 95.00 85 GLU A CA 1
ATOM 673 C C . GLU A 1 85 ? -8.745 7.532 24.610 1.00 95.00 85 GLU A C 1
ATOM 675 O O . GLU A 1 85 ? -8.721 7.593 25.837 1.00 95.00 85 GLU A O 1
ATOM 680 N N . ASN A 1 86 ? -7.799 8.096 23.858 1.00 94.50 86 ASN A N 1
ATOM 681 C CA . ASN A 1 86 ? -6.670 8.826 24.422 1.00 94.50 86 ASN A CA 1
ATOM 682 C C . ASN A 1 86 ? -7.134 10.056 25.219 1.00 94.50 86 ASN A C 1
ATOM 684 O O . ASN A 1 86 ? -6.637 10.305 26.311 1.00 94.50 86 ASN A O 1
ATOM 688 N N . GLU A 1 87 ? -8.119 10.806 24.719 1.00 94.31 87 GLU A N 1
ATOM 689 C CA . GLU 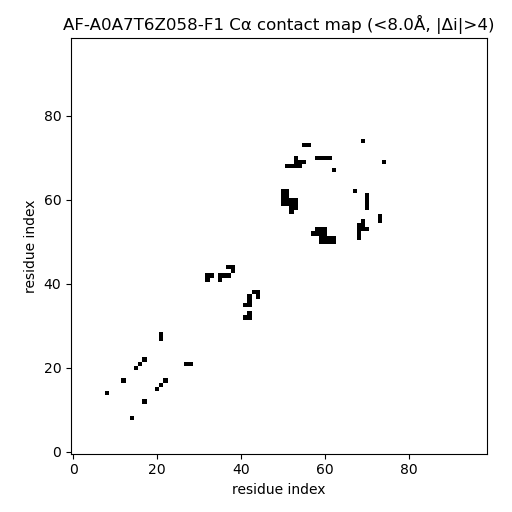A 1 87 ? -8.709 11.928 25.459 1.00 94.31 87 GLU A CA 1
ATOM 690 C C . GLU A 1 87 ? -9.416 11.473 26.742 1.00 94.31 87 GLU A C 1
ATOM 692 O O . GLU A 1 87 ? -9.254 12.121 27.775 1.00 94.31 87 GLU A O 1
ATOM 697 N N . ARG A 1 88 ? -10.147 10.349 26.714 1.00 91.94 88 ARG A N 1
ATOM 698 C CA . ARG A 1 88 ? -10.740 9.760 27.928 1.00 91.94 88 ARG A CA 1
ATOM 699 C C . ARG A 1 88 ? -9.664 9.405 28.952 1.00 91.94 88 ARG A C 1
ATOM 701 O O . ARG A 1 88 ? -9.759 9.871 30.080 1.00 91.94 88 ARG A O 1
ATOM 708 N N . LYS A 1 89 ? -8.619 8.674 28.544 1.00 91.75 89 LYS A N 1
ATOM 709 C CA . LYS A 1 89 ? -7.491 8.299 29.418 1.00 91.75 89 LYS A CA 1
ATOM 710 C C . LYS A 1 89 ? -6.769 9.517 29.989 1.00 91.75 89 LYS A C 1
ATOM 712 O O . LYS A 1 89 ? -6.424 9.538 31.161 1.00 91.75 89 LYS A O 1
ATOM 717 N N . ARG A 1 90 ? -6.568 10.565 29.183 1.00 90.12 90 ARG A N 1
ATOM 718 C CA . ARG A 1 90 ? -5.979 11.824 29.663 1.00 90.12 90 ARG A CA 1
ATOM 719 C C . ARG A 1 90 ? -6.822 12.456 30.764 1.00 90.12 90 ARG A C 1
ATOM 721 O O . ARG A 1 90 ? -6.260 12.861 31.768 1.00 90.12 90 ARG A O 1
ATOM 728 N N . ARG A 1 91 ? -8.146 12.513 30.587 1.00 85.56 91 ARG A N 1
ATOM 729 C CA . ARG A 1 91 ? -9.067 13.102 31.570 1.00 85.56 91 ARG A CA 1
ATOM 730 C C . ARG A 1 91 ? -9.171 12.287 32.857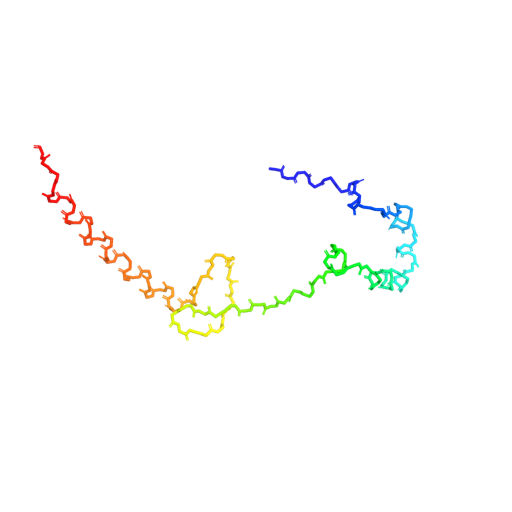 1.00 85.56 91 ARG A C 1
ATOM 732 O O . ARG A 1 91 ? -9.305 12.883 33.916 1.00 85.56 91 ARG A O 1
ATOM 739 N N . THR A 1 92 ? -9.114 10.958 32.780 1.00 82.94 92 THR A N 1
ATOM 740 C CA . THR A 1 92 ? -9.117 10.104 33.978 1.00 82.94 92 THR A CA 1
ATOM 741 C C . THR A 1 92 ? -7.794 10.211 34.725 1.00 82.94 92 THR A C 1
ATOM 743 O O . THR A 1 92 ? -7.797 10.481 35.916 1.00 82.94 92 THR A O 1
ATOM 746 N N . ASN A 1 93 ? -6.663 10.149 34.019 1.00 72.88 93 ASN A N 1
ATOM 747 C CA . ASN A 1 93 ? -5.341 10.209 34.647 1.00 72.88 93 ASN A CA 1
ATOM 748 C C . ASN A 1 93 ? -5.049 11.575 35.295 1.00 72.88 93 ASN A C 1
ATOM 750 O O . ASN A 1 93 ? -4.290 11.644 36.256 1.00 72.88 93 ASN A O 1
ATOM 754 N N . THR A 1 94 ? -5.656 12.666 34.809 1.00 63.09 94 THR A N 1
ATOM 755 C CA . THR A 1 94 ? -5.562 13.978 35.475 1.00 63.09 94 THR A CA 1
ATOM 756 C C . THR A 1 94 ? -6.322 14.056 36.801 1.00 63.09 94 THR A C 1
ATOM 758 O O . THR A 1 94 ? -6.035 14.958 37.577 1.00 63.09 94 THR A O 1
ATOM 761 N N . MET A 1 95 ? -7.271 13.152 37.074 1.00 58.72 95 MET A N 1
ATOM 762 C CA . MET A 1 95 ? -7.983 13.108 38.363 1.00 58.72 95 MET A CA 1
ATOM 763 C C . MET A 1 95 ? -7.183 12.367 39.446 1.00 58.72 95 MET A C 1
ATOM 765 O O . MET A 1 95 ? -7.396 12.617 40.626 1.00 58.72 95 MET A O 1
ATOM 769 N N . ASP A 1 96 ? -6.230 11.517 39.047 1.00 59.25 96 ASP A N 1
ATOM 770 C CA . ASP A 1 96 ? -5.426 10.682 39.951 1.00 59.25 96 ASP A CA 1
ATOM 771 C C . ASP A 1 96 ? -4.067 11.306 40.322 1.00 59.25 96 ASP A C 1
ATOM 773 O O . ASP A 1 96 ? -3.248 10.665 40.979 1.00 59.25 96 ASP A O 1
ATOM 777 N N . THR A 1 97 ? -3.787 12.545 39.899 1.00 57.31 97 THR A N 1
ATOM 778 C CA . THR A 1 97 ? -2.548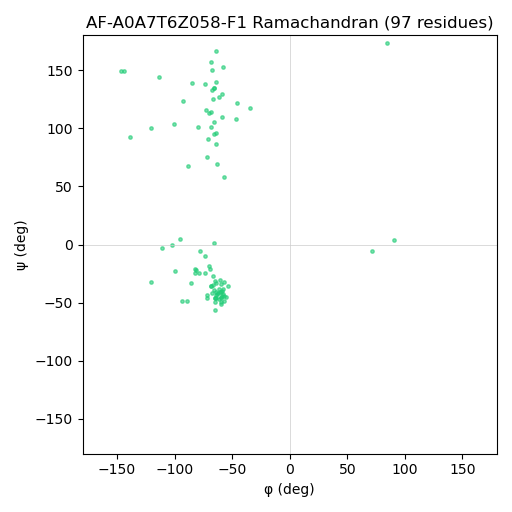 13.249 40.272 1.00 57.31 97 THR A CA 1
ATOM 779 C C . THR A 1 97 ? -2.856 14.238 41.407 1.00 57.31 97 THR A C 1
ATOM 781 O O . THR A 1 97 ? -3.456 15.280 41.131 1.00 57.31 97 THR A O 1
ATOM 784 N N . PRO A 1 98 ? -2.502 13.950 42.678 1.00 60.22 98 PRO A N 1
ATOM 785 C CA . PRO A 1 98 ? -2.703 14.904 43.760 1.00 60.22 98 PRO A CA 1
ATOM 786 C C . PRO A 1 98 ? -1.779 16.110 43.558 1.00 60.22 98 PRO A C 1
ATOM 788 O O . PRO A 1 98 ? -0.601 15.948 43.234 1.00 60.22 98 PRO A O 1
ATOM 791 N N . LYS A 1 99 ? -2.353 17.309 43.702 1.00 57.69 99 LYS A N 1
ATOM 792 C CA . LYS A 1 99 ? -1.651 18.597 43.660 1.00 57.69 99 LYS A CA 1
ATOM 793 C C . LYS A 1 99 ? -0.859 18.836 44.940 1.00 57.69 99 LYS A C 1
ATOM 795 O O . LYS A 1 99 ? -1.402 18.507 46.017 1.00 57.69 99 LYS A O 1
#

pLDDT: mean 77.69, std 16.32, range [36.69, 96.56]